Protein AF-A0A7R9DSL9-F1 (afdb_monomer_lite)

Structure (mmCIF, N/CA/C/O backbone):
data_AF-A0A7R9DSL9-F1
#
_entry.id   AF-A0A7R9DSL9-F1
#
loop_
_atom_site.group_PDB
_atom_site.id
_atom_site.type_symbol
_atom_site.label_atom_id
_atom_site.label_alt_id
_atom_site.label_comp_id
_atom_site.label_asym_id
_atom_site.label_entity_id
_atom_site.label_seq_id
_atom_site.pdbx_PDB_ins_code
_atom_site.Cartn_x
_atom_site.Cartn_y
_atom_site.Cartn_z
_atom_site.occupancy
_atom_site.B_iso_or_equiv
_atom_site.auth_seq_id
_atom_site.auth_comp_id
_atom_site.auth_asym_id
_atom_site.auth_atom_id
_atom_site.pdbx_PDB_model_num
ATOM 1 N N . MET A 1 1 ? -21.968 2.763 6.576 1.00 64.38 1 MET A N 1
ATOM 2 C CA . MET A 1 1 ? -20.651 2.334 6.050 1.00 64.38 1 MET A CA 1
ATOM 3 C C . MET A 1 1 ? -20.757 0.993 5.358 1.00 64.38 1 MET A C 1
ATOM 5 O O . MET A 1 1 ? -20.216 0.887 4.277 1.00 64.38 1 MET A O 1
ATOM 9 N N . GLU A 1 2 ? -21.428 -0.000 5.940 1.00 70.06 2 GLU A N 1
ATOM 10 C CA . GLU A 1 2 ? -21.507 -1.335 5.337 1.00 70.06 2 GLU A CA 1
ATOM 11 C C . GLU A 1 2 ? -22.191 -1.349 3.960 1.00 70.06 2 GLU A C 1
ATOM 13 O O . GLU A 1 2 ? -21.595 -1.851 3.019 1.00 70.06 2 GLU A O 1
ATOM 18 N N . GLU A 1 3 ? -23.349 -0.700 3.804 1.00 75.19 3 GLU A N 1
ATOM 19 C CA . GLU A 1 3 ? -24.028 -0.567 2.498 1.00 75.19 3 GLU A CA 1
ATOM 20 C C . GLU A 1 3 ? -23.167 0.185 1.471 1.00 75.19 3 GLU A C 1
ATOM 22 O O . GLU A 1 3 ? -22.880 -0.338 0.402 1.00 75.19 3 GLU A O 1
ATOM 27 N N . MET A 1 4 ? -22.648 1.359 1.850 1.00 77.94 4 MET A N 1
ATOM 28 C CA . MET A 1 4 ? -21.754 2.165 1.006 1.00 77.94 4 MET A CA 1
ATOM 29 C C . MET A 1 4 ? -20.492 1.397 0.577 1.00 77.94 4 MET A C 1
ATOM 31 O O . MET A 1 4 ? -20.039 1.525 -0.552 1.00 77.94 4 MET A O 1
ATOM 35 N N . TYR A 1 5 ? -19.905 0.608 1.481 1.00 80.31 5 TYR A N 1
ATOM 36 C CA . TYR A 1 5 ? -18.713 -0.182 1.190 1.00 80.31 5 TYR A CA 1
ATOM 37 C C . TYR A 1 5 ? -19.029 -1.332 0.231 1.00 80.31 5 TYR A C 1
ATOM 39 O O . TYR A 1 5 ? -18.239 -1.592 -0.666 1.00 80.31 5 TYR A O 1
ATOM 47 N N . ASN A 1 6 ? -20.171 -2.001 0.401 1.00 77.56 6 ASN A N 1
ATOM 48 C CA . ASN A 1 6 ? -20.583 -3.085 -0.488 1.00 77.56 6 ASN A CA 1
ATOM 49 C C . ASN A 1 6 ? -20.871 -2.567 -1.906 1.00 77.56 6 ASN A C 1
ATOM 51 O O . ASN A 1 6 ? -20.451 -3.197 -2.866 1.00 77.56 6 ASN A O 1
ATOM 55 N N . GLU A 1 7 ? -21.506 -1.398 -2.041 1.00 76.62 7 GLU A N 1
ATOM 56 C CA . GLU A 1 7 ? -21.708 -0.758 -3.349 1.00 76.62 7 GLU A CA 1
ATOM 57 C C . GLU A 1 7 ? -20.383 -0.333 -4.002 1.00 76.62 7 GLU A C 1
ATOM 59 O O . GLU A 1 7 ? -20.226 -0.434 -5.215 1.00 76.62 7 GLU A O 1
ATOM 64 N N . LEU A 1 8 ? -19.409 0.139 -3.216 1.00 76.56 8 LEU A N 1
ATOM 65 C CA . LEU A 1 8 ? -18.116 0.590 -3.738 1.00 76.56 8 LEU A CA 1
ATOM 66 C C . LEU A 1 8 ? -17.146 -0.558 -4.033 1.00 76.56 8 LEU A C 1
ATOM 68 O O . LEU A 1 8 ? -16.383 -0.439 -4.983 1.00 76.56 8 LEU A O 1
ATOM 72 N N . GLY A 1 9 ? -17.151 -1.636 -3.244 1.00 70.69 9 GLY A N 1
ATOM 73 C CA . GLY A 1 9 ? -16.164 -2.722 -3.311 1.00 70.69 9 GLY A CA 1
ATOM 74 C C . GLY A 1 9 ? -16.080 -3.388 -4.684 1.00 70.69 9 GLY A C 1
ATOM 75 O O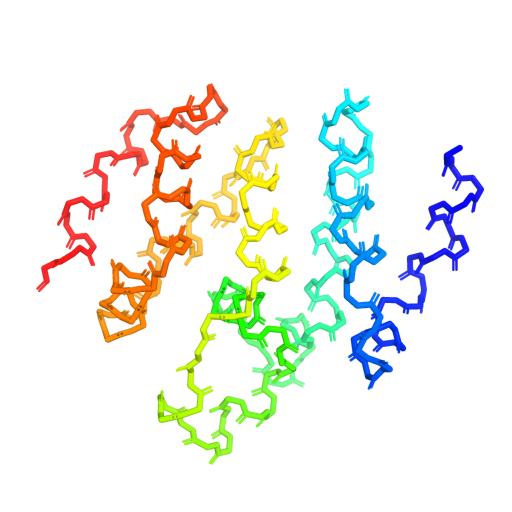 . GLY A 1 9 ? -14.985 -3.611 -5.187 1.00 70.69 9 GLY A O 1
ATOM 76 N N . GLU A 1 10 ? -17.227 -3.592 -5.335 1.00 77.00 10 GLU A N 1
ATOM 77 C CA . GLU A 1 10 ? -17.314 -4.154 -6.693 1.00 77.00 10 GLU A CA 1
ATOM 78 C C . GLU A 1 10 ? -16.830 -3.184 -7.788 1.00 77.00 10 GLU A C 1
ATOM 80 O O . GLU A 1 10 ? -16.645 -3.579 -8.933 1.00 77.00 10 GLU A O 1
ATOM 85 N N . ASN A 1 11 ? -16.610 -1.910 -7.449 1.00 88.06 11 ASN A N 1
ATOM 86 C CA . ASN A 1 11 ? -16.307 -0.837 -8.393 1.00 88.06 11 ASN A CA 1
ATOM 87 C C . ASN A 1 11 ? -14.884 -0.269 -8.240 1.00 88.06 11 ASN A C 1
ATOM 89 O O . ASN A 1 11 ? -14.582 0.757 -8.846 1.00 88.06 11 ASN A O 1
ATOM 93 N N . PHE A 1 12 ? -13.995 -0.892 -7.452 1.00 92.12 12 PHE A N 1
ATOM 94 C CA . PHE A 1 12 ? -12.625 -0.381 -7.250 1.00 92.12 12 PHE A CA 1
ATOM 95 C C . PHE A 1 12 ? -11.849 -0.269 -8.566 1.00 92.12 12 PHE A C 1
ATOM 97 O O . PHE A 1 12 ? -11.206 0.750 -8.803 1.00 92.12 12 PHE A O 1
ATOM 104 N N . GLU A 1 13 ? -11.974 -1.259 -9.447 1.00 91.00 13 GLU A N 1
ATOM 105 C CA . GLU A 1 13 ? -11.349 -1.252 -10.775 1.00 91.00 13 GLU A CA 1
ATOM 106 C C . GLU A 1 13 ? -11.854 -0.077 -11.628 1.00 91.00 13 GLU A C 1
ATOM 108 O O . GLU A 1 13 ? -11.064 0.675 -12.194 1.00 91.00 13 GLU A O 1
ATOM 113 N N . ILE A 1 14 ? -13.167 0.181 -11.621 1.00 90.69 14 ILE A N 1
ATOM 114 C CA . ILE A 1 14 ? -13.768 1.329 -12.319 1.00 90.69 14 ILE A CA 1
ATOM 115 C C . ILE A 1 14 ? -13.267 2.655 -11.729 1.00 90.69 14 ILE A C 1
ATOM 117 O O . ILE A 1 14 ? -13.031 3.612 -12.466 1.00 90.69 14 ILE A O 1
ATOM 121 N N . LEU A 1 15 ? -13.097 2.742 -10.407 1.00 91.12 15 LEU A N 1
ATOM 122 C CA . LEU A 1 15 ? -12.561 3.939 -9.755 1.00 91.12 15 LEU A CA 1
ATOM 123 C C . LEU A 1 15 ? -11.099 4.194 -10.141 1.00 91.12 15 LEU A C 1
ATOM 125 O O . LEU A 1 15 ? -10.730 5.355 -10.337 1.00 91.12 15 LEU A O 1
ATOM 129 N N . LEU A 1 16 ? -10.291 3.140 -10.284 1.00 91.06 16 LEU A N 1
ATOM 130 C CA . LEU A 1 16 ? -8.915 3.231 -10.779 1.00 91.06 16 LEU A CA 1
ATOM 131 C C . LEU A 1 16 ? -8.882 3.668 -12.251 1.00 91.06 16 LEU A C 1
ATOM 133 O O . LEU A 1 16 ? -8.200 4.645 -12.567 1.00 91.06 16 LEU A O 1
ATOM 137 N N . ASP A 1 17 ? -9.677 3.032 -13.121 1.00 89.19 17 ASP A N 1
ATOM 138 C CA . ASP A 1 17 ? -9.786 3.364 -14.553 1.00 89.19 17 ASP A CA 1
ATOM 139 C C . ASP A 1 17 ? -10.223 4.821 -14.775 1.00 89.19 17 ASP A C 1
ATOM 141 O O . ASP A 1 17 ? -9.665 5.549 -15.597 1.00 89.19 17 ASP A O 1
ATOM 145 N N . LYS A 1 18 ? -11.190 5.301 -13.984 1.00 89.75 18 LYS A N 1
ATOM 146 C CA . LYS A 1 18 ? -11.680 6.687 -14.056 1.00 89.75 18 LYS A CA 1
ATOM 147 C C . LYS A 1 18 ? -10.808 7.696 -13.310 1.00 89.75 18 LYS A C 1
ATOM 149 O O . LYS A 1 18 ? -11.168 8.871 -13.278 1.00 89.75 18 LYS A O 1
ATOM 154 N N . ARG A 1 19 ? -9.683 7.277 -12.715 1.00 87.19 19 ARG A N 1
ATOM 155 C CA . ARG A 1 19 ? -8.799 8.126 -11.891 1.00 87.19 19 ARG A CA 1
ATOM 156 C C . ARG A 1 19 ? -9.542 8.842 -10.755 1.00 87.19 19 ARG A C 1
ATOM 158 O O . ARG A 1 19 ? -9.197 9.948 -10.349 1.00 87.19 19 ARG A O 1
ATOM 165 N N . HIS A 1 20 ? -10.568 8.198 -10.204 1.00 91.81 20 HIS A N 1
ATOM 166 C CA . HIS A 1 20 ? -11.307 8.659 -9.026 1.00 91.81 20 HIS A CA 1
ATOM 167 C C . HIS A 1 20 ? -10.688 8.094 -7.733 1.00 91.81 20 HIS A C 1
ATOM 169 O O . HIS A 1 20 ? -11.381 7.645 -6.818 1.00 91.81 20 HIS A O 1
ATOM 175 N N . THR A 1 21 ? -9.360 8.118 -7.657 1.00 93.38 21 THR A N 1
ATOM 176 C CA . THR A 1 21 ? -8.531 7.465 -6.631 1.00 93.38 21 THR A CA 1
ATOM 177 C C . THR A 1 21 ? -8.678 8.086 -5.246 1.00 93.38 21 THR A C 1
ATOM 179 O O . THR A 1 21 ? -8.599 7.384 -4.238 1.00 93.38 21 THR A O 1
ATOM 182 N N . SER A 1 22 ? -9.035 9.369 -5.174 1.00 94.50 22 SER A N 1
ATOM 183 C CA . SER A 1 22 ? -9.320 10.045 -3.905 1.00 94.50 22 SER A CA 1
ATOM 184 C C . SER A 1 22 ? -10.464 9.385 -3.124 1.00 94.50 22 SER A C 1
ATOM 186 O O . SER A 1 22 ? -10.458 9.403 -1.893 1.00 94.50 22 SER A O 1
ATOM 188 N N . ILE A 1 23 ? -11.428 8.741 -3.793 1.00 94.12 23 ILE A N 1
ATOM 189 C CA . ILE A 1 23 ? -12.494 7.980 -3.119 1.00 94.12 23 ILE A CA 1
ATOM 190 C C . ILE A 1 23 ? -11.894 6.784 -2.368 1.00 94.12 23 ILE A C 1
ATOM 192 O O . ILE A 1 23 ? -12.259 6.535 -1.217 1.00 94.12 23 ILE A O 1
ATOM 196 N N . LEU A 1 24 ? -10.931 6.091 -2.982 1.00 95.69 24 LEU A N 1
ATOM 197 C CA . LEU A 1 24 ? -10.225 4.958 -2.380 1.00 95.69 24 LEU A CA 1
ATOM 198 C C . LEU A 1 24 ? -9.379 5.402 -1.180 1.00 95.69 24 LEU A C 1
ATOM 200 O O . LEU A 1 24 ? -9.368 4.712 -0.162 1.00 95.69 24 LEU A O 1
ATOM 204 N N . VAL A 1 25 ? -8.761 6.587 -1.245 1.00 97.38 25 VAL A N 1
ATOM 205 C CA . VAL A 1 25 ? -8.052 7.204 -0.108 1.00 97.38 25 VAL A CA 1
ATOM 206 C C . VAL A 1 25 ? -8.983 7.401 1.089 1.00 97.38 25 VAL A C 1
ATOM 208 O O . VAL A 1 25 ? -8.700 6.911 2.185 1.00 97.38 25 VAL A O 1
ATOM 211 N N . HIS A 1 26 ? -10.117 8.082 0.890 1.00 96.19 26 HIS A N 1
ATOM 212 C CA . HIS A 1 26 ? -11.075 8.339 1.970 1.00 96.19 26 HIS A CA 1
ATOM 213 C C . HIS A 1 26 ? -11.678 7.038 2.512 1.00 96.19 26 HIS A C 1
ATOM 215 O O . HIS A 1 26 ? -11.963 6.930 3.707 1.00 96.19 26 HIS A O 1
ATOM 221 N N . LEU A 1 27 ? -11.856 6.030 1.654 1.00 95.31 27 LEU A N 1
ATOM 222 C CA . LEU A 1 27 ? -12.345 4.721 2.063 1.00 95.31 27 LEU A CA 1
ATOM 223 C C . LEU A 1 27 ? -11.310 3.963 2.906 1.00 95.31 27 LEU A C 1
ATOM 225 O O . LEU A 1 27 ? -11.677 3.426 3.953 1.00 95.31 27 LEU A O 1
ATOM 229 N N . ALA A 1 28 ? -10.031 3.974 2.515 1.00 96.88 28 ALA A N 1
ATOM 230 C CA . ALA A 1 28 ? -8.928 3.410 3.296 1.00 96.88 28 ALA A CA 1
ATOM 231 C C . ALA A 1 28 ? -8.827 4.077 4.675 1.00 96.88 28 ALA A C 1
ATOM 233 O O . ALA A 1 28 ? -8.745 3.396 5.701 1.00 96.88 28 ALA A O 1
ATOM 234 N N . GLU A 1 29 ? -8.907 5.409 4.714 1.00 97.12 29 GLU A N 1
ATOM 235 C CA . GLU A 1 29 ? -8.905 6.190 5.952 1.00 97.12 29 GLU A CA 1
ATOM 236 C C . GLU A 1 29 ? -10.097 5.823 6.848 1.00 97.12 29 GLU A C 1
ATOM 238 O O . GLU A 1 29 ? -9.951 5.610 8.054 1.00 97.12 29 GLU A O 1
ATOM 243 N N . ALA A 1 30 ? -11.289 5.681 6.268 1.00 95.69 30 ALA A N 1
ATOM 244 C CA . ALA A 1 30 ? -12.483 5.306 7.010 1.00 95.69 30 ALA A CA 1
ATOM 245 C C . ALA A 1 30 ? -12.398 3.865 7.560 1.00 95.69 30 ALA A C 1
ATOM 247 O O . ALA A 1 30 ? -12.753 3.638 8.722 1.00 95.69 30 ALA A O 1
ATOM 248 N N . CYS A 1 31 ? -11.860 2.918 6.779 1.00 95.50 31 CYS A N 1
ATOM 249 C CA . CYS A 1 31 ? -11.566 1.547 7.219 1.00 95.50 31 CYS A CA 1
ATOM 250 C C . CYS A 1 31 ? -10.529 1.527 8.353 1.00 95.50 31 CYS A C 1
ATOM 252 O O . CYS A 1 31 ? -10.664 0.770 9.319 1.00 95.50 31 CYS A O 1
ATOM 254 N N . CYS A 1 32 ? -9.511 2.388 8.279 1.00 96.12 32 CYS A N 1
ATOM 255 C CA . CYS A 1 32 ? -8.517 2.568 9.333 1.00 96.12 32 CYS A CA 1
ATOM 256 C C . CYS A 1 32 ? -9.162 3.092 10.626 1.00 96.12 32 CYS A C 1
ATOM 258 O O . CYS A 1 32 ? -9.101 2.437 11.671 1.00 96.12 32 CYS A O 1
ATOM 260 N N . ARG A 1 33 ? -9.856 4.233 10.541 1.00 96.69 33 ARG A N 1
ATOM 261 C CA . ARG A 1 33 ? -10.464 4.942 11.675 1.00 96.69 33 ARG A CA 1
ATOM 262 C C . ARG A 1 33 ? -11.518 4.106 12.397 1.00 96.69 33 ARG A C 1
ATOM 264 O O . ARG A 1 33 ? -11.535 4.083 13.627 1.00 96.69 33 ARG A O 1
ATOM 271 N N . LEU A 1 34 ? -12.390 3.422 11.652 1.00 95.31 34 LEU A N 1
ATOM 272 C CA . LEU A 1 34 ? -13.473 2.614 12.226 1.00 95.31 34 LEU A CA 1
ATOM 273 C C . LEU A 1 34 ? -13.074 1.161 12.510 1.00 95.31 34 LEU A C 1
ATOM 275 O O . LEU A 1 34 ? -13.815 0.462 13.196 1.00 95.31 34 LEU A O 1
ATOM 279 N N . LYS A 1 35 ? -11.907 0.714 12.031 1.00 94.94 35 LYS A N 1
ATOM 280 C CA . LYS A 1 35 ? -11.403 -0.661 12.185 1.00 94.94 35 LYS A CA 1
ATOM 281 C C . LYS A 1 35 ? -12.347 -1.730 11.631 1.00 94.94 35 LYS A C 1
ATOM 283 O O . LYS A 1 35 ? -12.506 -2.797 12.219 1.00 94.94 35 LYS A O 1
ATOM 288 N N . VAL A 1 36 ? -12.962 -1.448 10.488 1.00 94.06 36 VAL A N 1
ATOM 289 C CA . VAL A 1 36 ? -13.877 -2.364 9.790 1.00 94.06 36 VAL A CA 1
ATOM 290 C C . VAL A 1 36 ? -13.454 -2.517 8.336 1.00 94.06 36 VAL A C 1
ATOM 292 O O . VAL A 1 36 ? -12.825 -1.618 7.788 1.00 94.06 36 VAL A O 1
ATOM 295 N N . LYS A 1 37 ? -13.781 -3.668 7.729 1.00 93.62 37 LYS A N 1
ATOM 296 C CA . LYS A 1 37 ? -13.547 -3.985 6.303 1.00 93.62 37 LYS A CA 1
ATOM 297 C C . LYS A 1 37 ? -12.098 -3.775 5.815 1.00 93.62 37 LYS A C 1
ATOM 299 O O . LYS A 1 37 ? -11.866 -3.713 4.620 1.00 93.62 37 LYS A O 1
ATOM 304 N N . GLN A 1 38 ? -11.117 -3.723 6.719 1.00 95.12 38 GLN A N 1
ATOM 305 C CA . GLN A 1 38 ? -9.696 -3.524 6.393 1.00 95.12 38 GLN A CA 1
ATOM 306 C C . GLN A 1 38 ? -9.146 -4.634 5.488 1.00 95.12 38 GLN A C 1
ATOM 308 O O . GLN A 1 38 ? -8.520 -4.340 4.476 1.00 95.12 38 GLN A O 1
ATOM 313 N N . GLY A 1 39 ? -9.435 -5.897 5.828 1.00 94.06 39 GLY A N 1
ATOM 314 C CA . GLY A 1 39 ? -9.071 -7.050 4.996 1.00 94.06 39 GLY A CA 1
ATOM 315 C C . GLY A 1 39 ? -9.775 -7.016 3.642 1.00 94.06 39 GLY A C 1
ATOM 316 O O . GLY A 1 39 ? -9.110 -7.068 2.620 1.00 94.06 39 GLY A O 1
ATOM 317 N N . CYS A 1 40 ? -11.094 -6.784 3.633 1.00 93.69 40 CYS A N 1
ATOM 318 C CA . CYS A 1 40 ? -11.852 -6.624 2.390 1.00 93.69 40 CYS A CA 1
ATOM 319 C C . CYS A 1 40 ? -11.290 -5.492 1.515 1.00 93.69 40 CYS A C 1
ATOM 321 O O . CYS A 1 40 ? -11.271 -5.611 0.302 1.00 93.69 40 CYS A O 1
ATOM 323 N N . PHE A 1 41 ? -10.822 -4.389 2.112 1.00 95.44 41 PHE A N 1
ATOM 324 C CA . PHE A 1 41 ? -10.260 -3.261 1.365 1.00 95.44 41 PHE A CA 1
ATOM 325 C C . PHE A 1 41 ? -8.965 -3.660 0.679 1.00 95.44 41 PHE A C 1
ATOM 327 O O . PHE A 1 41 ? -8.797 -3.375 -0.501 1.00 95.44 41 PHE A O 1
ATOM 334 N N . GLN A 1 42 ? -8.084 -4.348 1.402 1.00 95.00 42 GLN A N 1
ATOM 335 C CA . GLN A 1 42 ? -6.873 -4.899 0.816 1.00 95.00 42 GLN A CA 1
ATOM 336 C C . GLN A 1 42 ? -7.209 -5.885 -0.312 1.00 95.00 42 GLN A C 1
ATOM 338 O O . GLN A 1 42 ? -6.673 -5.739 -1.402 1.00 95.00 42 GLN A O 1
ATOM 343 N N . GLU A 1 43 ? -8.126 -6.828 -0.083 1.00 92.94 43 GLU A N 1
ATOM 344 C CA . GLU A 1 43 ? -8.543 -7.816 -1.086 1.00 92.94 43 GLU A CA 1
ATO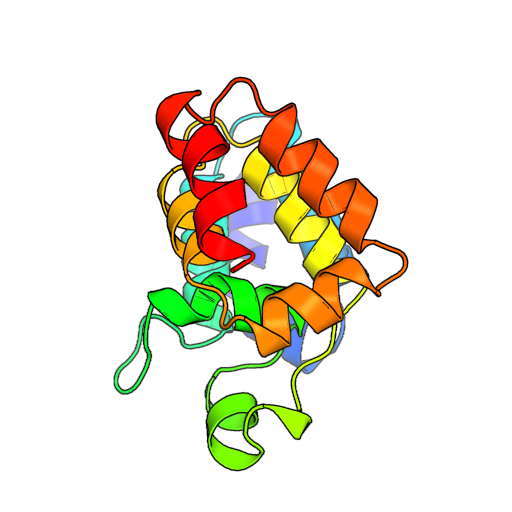M 345 C C . GLU A 1 43 ? -9.113 -7.149 -2.345 1.00 92.94 43 GLU A C 1
ATOM 347 O O . GLU A 1 43 ? -8.655 -7.449 -3.443 1.00 92.94 43 GLU A O 1
ATOM 352 N N . HIS A 1 44 ? -10.037 -6.193 -2.209 1.00 94.12 44 HIS A N 1
ATOM 353 C CA . HIS A 1 44 ? -10.601 -5.470 -3.353 1.00 94.12 44 HIS A CA 1
ATOM 354 C C . HIS A 1 44 ? -9.548 -4.635 -4.095 1.00 94.12 44 HIS A C 1
ATOM 356 O O . HIS A 1 44 ? -9.582 -4.579 -5.320 1.00 94.12 44 HIS A O 1
ATOM 362 N N . MET A 1 45 ? -8.586 -4.017 -3.394 1.00 94.88 45 MET A N 1
ATOM 363 C CA . MET A 1 45 ? -7.471 -3.320 -4.051 1.00 94.88 45 MET A CA 1
ATOM 364 C C . MET A 1 45 ? -6.572 -4.293 -4.817 1.00 94.88 45 MET A C 1
ATOM 366 O O . MET A 1 45 ? -6.208 -4.015 -5.952 1.00 94.88 45 MET A O 1
ATOM 370 N N . MET A 1 46 ? -6.233 -5.440 -4.223 1.00 93.06 46 MET A N 1
ATOM 371 C CA . MET A 1 46 ? -5.432 -6.472 -4.885 1.00 93.06 46 MET A CA 1
ATOM 372 C C . MET A 1 46 ? -6.152 -7.054 -6.108 1.00 93.06 46 MET A C 1
ATOM 374 O O . MET A 1 46 ? -5.511 -7.329 -7.116 1.00 93.06 46 MET A O 1
ATOM 378 N N . GLN A 1 47 ? -7.476 -7.221 -6.044 1.00 91.75 47 GLN A N 1
ATOM 379 C CA . GLN A 1 47 ? -8.290 -7.623 -7.194 1.00 91.75 47 GLN A CA 1
ATOM 380 C C . GLN A 1 47 ? -8.281 -6.551 -8.285 1.00 91.75 47 GLN A C 1
ATOM 382 O O . GLN A 1 47 ? -7.998 -6.874 -9.430 1.00 91.75 47 GLN A O 1
ATOM 387 N N . ALA A 1 48 ? -8.533 -5.290 -7.929 1.00 92.12 48 ALA A N 1
ATOM 388 C CA . ALA A 1 48 ? -8.610 -4.175 -8.874 1.00 92.12 48 ALA A CA 1
ATOM 389 C C . ALA A 1 48 ? -7.261 -3.811 -9.523 1.00 92.12 48 ALA A C 1
ATOM 391 O O . ALA A 1 48 ? -7.236 -3.211 -10.591 1.00 92.12 48 ALA A O 1
ATOM 392 N N . LEU A 1 49 ? -6.144 -4.166 -8.882 1.00 91.81 49 LEU A N 1
ATOM 393 C CA . LEU A 1 49 ? -4.785 -4.041 -9.427 1.00 91.81 49 LEU A CA 1
ATOM 394 C C . LEU A 1 49 ? -4.300 -5.330 -10.116 1.00 91.81 49 LEU A C 1
ATOM 396 O O . LEU A 1 49 ? -3.139 -5.418 -10.504 1.00 91.81 49 LEU A O 1
ATOM 400 N N . HIS A 1 50 ? -5.182 -6.325 -10.250 1.00 90.06 50 HIS A N 1
ATOM 401 C CA . HIS A 1 50 ? -4.943 -7.623 -10.886 1.00 90.06 50 HIS A CA 1
ATOM 402 C C . HIS A 1 50 ? -3.888 -8.527 -10.215 1.00 90.06 50 HIS A C 1
ATOM 404 O O . HIS A 1 50 ? -3.523 -9.556 -10.776 1.00 90.06 50 HIS A O 1
ATOM 410 N N . CYS A 1 51 ? -3.510 -8.265 -8.959 1.00 85.31 51 CYS A N 1
ATOM 411 C CA . CYS A 1 51 ? -2.483 -9.031 -8.234 1.00 85.31 51 CYS A CA 1
ATOM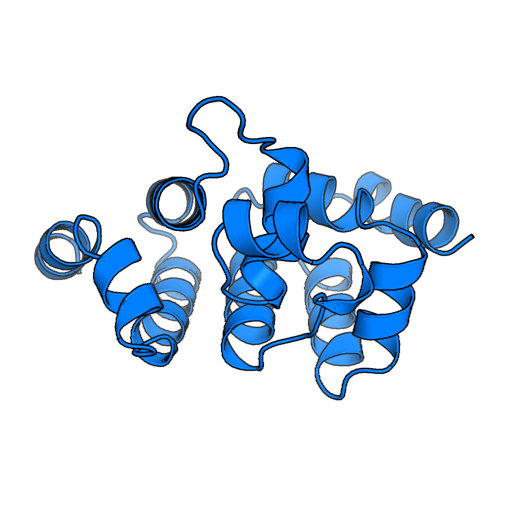 412 C C . CYS A 1 51 ? -2.885 -10.479 -7.886 1.00 85.31 51 CYS A C 1
ATOM 414 O O . CYS A 1 51 ? -2.048 -11.266 -7.449 1.00 85.31 51 CYS A O 1
ATOM 416 N N . LEU A 1 52 ? -4.179 -10.817 -7.946 1.00 81.75 52 LEU A N 1
ATOM 417 C CA . LEU A 1 52 ? -4.720 -12.110 -7.485 1.00 81.75 52 LEU A CA 1
ATOM 418 C C . LEU A 1 52 ? -5.109 -13.066 -8.621 1.00 81.75 52 LEU A C 1
ATOM 420 O O . LEU A 1 52 ? -5.399 -14.236 -8.362 1.00 81.75 52 LEU A O 1
ATOM 424 N N . SER A 1 53 ? -5.130 -12.588 -9.864 1.00 72.88 53 SER A N 1
ATOM 425 C CA . SER A 1 53 ? -5.541 -13.365 -11.034 1.00 72.88 53 SER A CA 1
ATOM 426 C C . SER A 1 53 ? -4.306 -13.749 -11.841 1.00 72.88 53 SER A C 1
ATOM 428 O O . SER A 1 53 ? -3.548 -12.849 -12.178 1.00 72.88 53 SER A O 1
ATOM 430 N N . PRO A 1 54 ? -4.086 -15.027 -12.210 1.00 64.19 54 PRO A N 1
ATOM 431 C 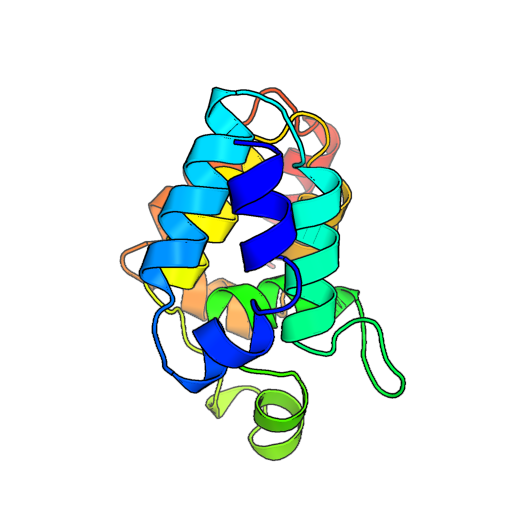CA . PRO A 1 54 ? -2.951 -15.405 -13.054 1.00 64.19 54 PRO A CA 1
ATOM 432 C C . PRO A 1 54 ? -2.896 -14.545 -14.333 1.00 64.19 54 PRO A C 1
ATOM 434 O O . PRO A 1 54 ? -3.923 -14.448 -15.011 1.00 64.19 54 PRO A O 1
ATOM 437 N N . PRO A 1 55 ? -1.741 -13.946 -14.687 1.00 66.06 55 PRO A N 1
ATOM 438 C CA . PRO A 1 55 ? -0.379 -14.245 -14.217 1.00 66.06 55 PRO A CA 1
ATOM 439 C C . PRO A 1 55 ? 0.080 -13.525 -12.934 1.00 66.06 55 PRO A C 1
ATOM 441 O O . PRO A 1 55 ? 1.260 -13.620 -12.609 1.00 66.06 55 PRO A O 1
ATOM 444 N N . GLY A 1 56 ? -0.814 -12.836 -12.230 1.00 73.62 56 GLY A N 1
ATOM 445 C CA . GLY A 1 56 ? -0.446 -11.842 -11.236 1.00 73.62 56 GLY A CA 1
ATOM 446 C C . GLY A 1 56 ? 0.354 -12.330 -10.031 1.00 73.62 56 GLY A C 1
ATOM 447 O O . GLY A 1 56 ? 0.160 -13.452 -9.545 1.00 73.62 56 GLY A O 1
ATOM 448 N N . ASP A 1 57 ? 1.255 -11.472 -9.547 1.00 83.00 57 ASP A N 1
ATOM 449 C CA . ASP A 1 57 ? 2.085 -11.716 -8.363 1.00 83.00 57 ASP A CA 1
ATOM 450 C C . ASP A 1 57 ? 1.642 -10.839 -7.173 1.00 83.00 57 ASP A C 1
ATOM 452 O O . ASP A 1 57 ? 1.907 -9.631 -7.147 1.00 83.00 57 ASP A O 1
ATOM 456 N N . PRO A 1 58 ? 1.053 -11.430 -6.112 1.00 84.88 58 PRO A N 1
ATOM 457 C CA . PRO A 1 58 ? 0.681 -10.712 -4.893 1.00 84.88 58 PRO A CA 1
ATOM 458 C C . PRO A 1 58 ? 1.819 -9.904 -4.258 1.00 84.88 58 PRO A C 1
ATOM 460 O O . PRO A 1 58 ? 1.549 -8.953 -3.524 1.00 84.88 58 PRO A O 1
ATOM 463 N N . LYS A 1 59 ? 3.085 -10.253 -4.517 1.00 86.69 59 LYS A N 1
ATOM 464 C CA . LYS A 1 59 ? 4.251 -9.517 -4.008 1.00 86.69 59 LYS A CA 1
ATOM 465 C C . LYS A 1 59 ? 4.382 -8.125 -4.619 1.00 86.69 59 LYS A C 1
ATOM 467 O O . LYS A 1 59 ? 4.842 -7.219 -3.930 1.00 86.69 59 LYS A O 1
ATOM 472 N N . LEU A 1 60 ? 3.919 -7.941 -5.857 1.00 89.06 60 LEU A N 1
ATOM 473 C CA . LEU A 1 60 ? 3.926 -6.654 -6.559 1.00 89.06 60 LEU A CA 1
ATOM 474 C C . LEU A 1 60 ? 2.845 -5.697 -6.052 1.00 89.06 60 LEU A C 1
ATOM 476 O O . LEU A 1 60 ? 2.820 -4.535 -6.451 1.00 89.06 60 LEU A O 1
ATOM 480 N N . PHE A 1 61 ? 1.970 -6.145 -5.145 1.00 93.75 61 PHE A N 1
ATOM 481 C CA . PHE A 1 61 ? 0.847 -5.347 -4.662 1.00 93.75 61 PHE A CA 1
ATOM 482 C C . PHE A 1 61 ? 1.254 -3.944 -4.202 1.00 93.75 61 PHE A C 1
ATOM 484 O O . PHE A 1 61 ? 0.562 -2.983 -4.516 1.00 93.75 61 PHE A O 1
ATOM 491 N N . VAL A 1 62 ? 2.364 -3.800 -3.470 1.00 95.25 62 VAL A N 1
ATOM 492 C CA . VAL A 1 62 ? 2.779 -2.474 -2.988 1.00 95.25 62 VAL A CA 1
ATOM 493 C C . VAL A 1 62 ? 3.311 -1.600 -4.122 1.00 95.25 62 VAL A C 1
ATOM 495 O O . VAL A 1 62 ? 2.989 -0.414 -4.133 1.00 95.25 62 VAL A O 1
ATOM 498 N N . SER A 1 63 ? 4.038 -2.157 -5.094 1.00 93.56 63 SER A N 1
ATOM 499 C CA . SER A 1 63 ? 4.464 -1.418 -6.290 1.00 93.56 63 SER A CA 1
ATOM 500 C C . SER A 1 63 ? 3.257 -0.896 -7.073 1.00 93.56 63 SER A C 1
ATOM 502 O O . SER A 1 63 ? 3.162 0.296 -7.358 1.00 93.56 63 SER A O 1
ATOM 504 N N . LEU A 1 64 ? 2.283 -1.774 -7.325 1.00 93.06 64 LEU A N 1
ATOM 505 C CA . LEU A 1 64 ? 1.053 -1.467 -8.060 1.00 93.06 64 LEU A CA 1
ATOM 506 C C . LEU A 1 64 ? 0.154 -0.483 -7.312 1.00 93.06 64 LEU A C 1
ATOM 508 O O . LEU A 1 64 ? -0.471 0.392 -7.907 1.00 93.06 64 LEU A O 1
ATOM 512 N N . LEU A 1 65 ? 0.103 -0.591 -5.984 1.00 96.06 65 LEU A N 1
ATOM 513 C CA . LEU A 1 65 ? -0.628 0.342 -5.139 1.00 96.06 65 LEU A CA 1
ATOM 514 C C . LEU A 1 65 ? 0.007 1.734 -5.162 1.00 96.06 65 LEU A C 1
ATOM 516 O O . LEU A 1 65 ? -0.717 2.726 -5.171 1.00 96.06 65 LEU A O 1
ATOM 520 N N . LEU A 1 66 ? 1.340 1.811 -5.146 1.00 95.62 66 LEU A N 1
ATOM 521 C CA . LEU A 1 66 ? 2.062 3.079 -5.184 1.00 95.62 66 LEU A CA 1
ATOM 522 C C . LEU A 1 66 ? 1.890 3.791 -6.525 1.00 95.62 66 LEU A C 1
ATOM 524 O O . LEU A 1 66 ? 1.749 5.006 -6.505 1.00 95.62 66 LEU A O 1
ATOM 528 N N . SER A 1 67 ? 1.839 3.072 -7.649 1.00 93.38 67 SER A N 1
ATOM 529 C CA . SER A 1 67 ? 1.605 3.664 -8.976 1.00 93.38 67 SER A CA 1
ATOM 530 C C . SER A 1 67 ? 0.124 3.795 -9.352 1.00 93.38 67 SER A C 1
ATOM 532 O O . SER A 1 67 ? -0.211 4.497 -10.304 1.00 93.38 67 SER A O 1
ATOM 534 N N . LEU A 1 68 ? -0.781 3.122 -8.626 1.00 93.19 68 LEU A N 1
ATOM 535 C CA . LEU A 1 68 ? -2.205 2.978 -8.971 1.00 93.19 68 LEU A CA 1
ATOM 536 C C . LEU A 1 68 ? -2.409 2.528 -10.426 1.00 93.19 68 LEU A C 1
ATOM 538 O O . LEU A 1 68 ? -3.294 3.021 -11.140 1.00 93.19 68 LEU A O 1
ATOM 542 N N . GLN A 1 69 ? -1.562 1.602 -10.871 1.00 86.62 69 GLN A N 1
ATOM 543 C CA . GLN A 1 69 ? -1.649 0.968 -12.178 1.00 86.62 69 GLN A CA 1
ATOM 544 C C . GLN A 1 69 ? -1.855 -0.542 -12.018 1.00 86.62 69 GLN A C 1
ATOM 546 O O . GLN A 1 69 ? -1.216 -1.146 -11.156 1.00 86.62 69 GLN A O 1
ATOM 551 N N . PRO A 1 70 ? -2.722 -1.156 -12.843 1.00 82.25 70 PRO A N 1
ATOM 552 C CA . PRO A 1 70 ? -2.816 -2.608 -12.942 1.00 82.25 70 PRO A CA 1
ATOM 553 C C . PRO A 1 70 ? -1.491 -3.246 -13.369 1.00 82.25 70 PRO A C 1
ATOM 555 O O . PRO A 1 70 ? -0.659 -2.605 -14.018 1.00 82.25 70 PRO A O 1
ATOM 558 N N . GLU A 1 71 ? -1.316 -4.519 -13.020 1.00 78.81 71 GLU A N 1
ATOM 559 C CA . GLU A 1 71 ? -0.072 -5.268 -13.221 1.00 78.81 71 GLU A CA 1
ATOM 560 C C . GLU A 1 71 ? 0.410 -5.315 -14.670 1.00 78.81 71 GLU A C 1
ATOM 562 O O . GLU A 1 71 ? 1.608 -5.161 -14.916 1.00 78.81 71 GLU A O 1
ATOM 567 N N . GLU A 1 72 ? -0.504 -5.442 -15.633 1.00 78.19 72 GLU A N 1
ATOM 568 C CA . GLU A 1 72 ? -0.171 -5.439 -17.059 1.00 78.19 72 GLU A CA 1
ATOM 569 C C . GLU A 1 72 ? 0.656 -4.216 -17.487 1.00 78.19 72 GLU A C 1
ATOM 571 O O . GLU A 1 72 ? 1.600 -4.361 -18.260 1.00 78.19 72 GLU A O 1
ATOM 576 N N . ASN A 1 73 ? 0.393 -3.037 -16.917 1.00 73.69 73 ASN A N 1
ATOM 577 C CA . ASN A 1 73 ? 1.093 -1.806 -17.290 1.00 73.69 73 ASN A CA 1
ATOM 578 C C . ASN A 1 73 ? 2.541 -1.786 -16.775 1.00 73.69 73 ASN A C 1
ATOM 580 O O . ASN A 1 73 ? 3.430 -1.255 -17.435 1.00 73.69 73 ASN A O 1
ATOM 584 N N . ILE A 1 74 ? 2.804 -2.374 -15.602 1.00 69.44 74 ILE A N 1
ATOM 585 C CA . ILE A 1 74 ? 4.173 -2.472 -15.071 1.00 69.44 74 ILE A CA 1
ATOM 586 C C . ILE A 1 74 ? 4.956 -3.566 -15.807 1.00 69.44 74 ILE A C 1
ATOM 588 O O . ILE A 1 74 ? 6.143 -3.398 -16.082 1.00 69.44 74 ILE A O 1
ATOM 592 N N . LEU A 1 75 ? 4.308 -4.680 -16.158 1.00 72.50 75 LEU A N 1
ATOM 593 C CA . LEU A 1 75 ? 4.960 -5.776 -16.879 1.00 72.50 75 LEU A CA 1
ATOM 594 C C . LEU A 1 75 ? 5.333 -5.407 -18.323 1.00 72.50 75 LEU A C 1
ATOM 596 O O . LEU A 1 75 ? 6.351 -5.891 -18.819 1.00 72.50 75 LEU A O 1
ATOM 600 N N . GLU A 1 76 ? 4.532 -4.574 -18.992 1.00 70.69 76 GLU A N 1
ATOM 601 C CA . GLU A 1 76 ? 4.806 -4.114 -20.359 1.00 70.69 76 GLU A CA 1
ATOM 602 C C . GLU A 1 76 ? 5.912 -3.049 -20.417 1.00 70.69 76 GLU A C 1
ATOM 604 O O . GLU A 1 76 ? 6.794 -3.137 -21.275 1.00 70.69 76 GLU A O 1
ATOM 609 N N . ASP A 1 77 ? 5.909 -2.094 -19.483 1.00 66.44 77 ASP A N 1
ATOM 610 C CA . ASP A 1 77 ? 6.809 -0.932 -19.517 1.00 66.44 77 ASP A CA 1
ATOM 611 C C . ASP A 1 77 ? 8.067 -1.080 -18.625 1.00 66.44 77 ASP A C 1
ATOM 613 O O . ASP A 1 77 ? 9.023 -0.308 -18.743 1.00 66.44 77 ASP A O 1
ATOM 617 N N . GLY A 1 78 ? 8.113 -2.090 -17.750 1.00 69.88 78 GLY A N 1
ATOM 618 C CA . GLY A 1 78 ? 9.230 -2.356 -16.838 1.00 69.88 78 GLY A CA 1
ATOM 619 C C . GLY A 1 78 ? 9.378 -1.331 -15.702 1.00 69.88 78 GLY A C 1
ATOM 620 O O . GLY A 1 78 ? 8.485 -0.543 -15.424 1.00 69.88 78 GLY A O 1
ATOM 621 N N . ILE A 1 79 ? 10.539 -1.316 -15.027 1.00 66.00 79 ILE A N 1
ATOM 622 C CA . ILE A 1 79 ? 10.824 -0.398 -13.896 1.00 66.00 79 ILE A CA 1
ATOM 623 C C . ILE A 1 79 ? 10.702 1.085 -14.291 1.00 66.00 79 ILE A C 1
ATOM 625 O O . ILE A 1 79 ? 10.434 1.925 -13.435 1.00 66.00 79 ILE A O 1
ATOM 629 N N . GLU A 1 80 ? 10.878 1.425 -15.572 1.00 67.38 80 GLU A N 1
ATOM 630 C CA . GLU A 1 80 ? 10.781 2.811 -16.049 1.00 67.38 80 GLU A CA 1
ATOM 631 C C . GLU A 1 80 ? 9.365 3.396 -15.921 1.00 67.38 80 GLU A C 1
ATOM 633 O O . GLU A 1 80 ? 9.223 4.619 -15.886 1.00 67.38 80 GLU A O 1
ATOM 638 N N . SER A 1 81 ? 8.331 2.555 -15.790 1.00 72.94 81 SER A N 1
ATOM 639 C CA . SER A 1 81 ? 6.963 3.000 -15.507 1.00 72.94 81 SER A CA 1
ATOM 640 C C . SER A 1 81 ? 6.635 3.101 -14.022 1.00 72.94 81 SER A C 1
ATOM 642 O O . SER A 1 81 ? 5.536 3.536 -13.686 1.00 72.94 81 SER A O 1
ATOM 644 N N . PHE A 1 82 ? 7.552 2.750 -13.114 1.00 87.38 82 PHE A N 1
ATOM 645 C CA . PHE A 1 82 ? 7.293 2.910 -11.688 1.00 87.38 82 PHE A CA 1
ATOM 646 C C . PHE A 1 82 ? 7.404 4.379 -11.269 1.00 87.38 82 PHE A C 1
ATOM 648 O O . PHE A 1 82 ? 8.447 5.025 -11.394 1.00 87.38 82 PHE A O 1
ATOM 655 N N . PHE A 1 83 ? 6.327 4.895 -10.688 1.00 91.12 83 PHE A N 1
ATOM 656 C CA . PHE A 1 83 ? 6.289 6.197 -10.038 1.00 91.12 83 PHE A CA 1
ATOM 657 C C . PHE A 1 83 ? 5.335 6.152 -8.844 1.00 91.12 83 PHE A C 1
ATOM 659 O O . PHE A 1 83 ? 4.524 5.237 -8.702 1.00 91.12 83 PHE A O 1
ATOM 666 N N . VAL A 1 84 ? 5.451 7.145 -7.964 1.00 94.94 84 VAL A N 1
ATOM 667 C CA . VAL A 1 84 ? 4.620 7.244 -6.762 1.00 94.94 84 VAL A CA 1
ATOM 668 C C . VAL A 1 84 ? 3.463 8.201 -7.021 1.00 94.94 84 VAL A C 1
ATOM 670 O O . VAL A 1 84 ? 3.650 9.414 -7.088 1.00 94.94 84 VAL A O 1
ATOM 673 N N . GLU A 1 85 ? 2.257 7.654 -7.135 1.00 95.44 85 GLU A N 1
ATOM 674 C CA . GLU A 1 85 ? 1.016 8.418 -7.087 1.00 95.44 85 GLU A CA 1
ATOM 675 C C . GLU A 1 85 ? 0.725 8.872 -5.657 1.00 95.44 85 GLU A C 1
ATOM 677 O O . GLU A 1 85 ? 0.797 8.098 -4.695 1.00 95.44 85 GLU A O 1
ATOM 682 N N . GLN A 1 86 ? 0.314 10.133 -5.514 1.00 96.12 86 GLN A N 1
ATOM 683 C CA . GLN A 1 86 ? 0.011 10.725 -4.209 1.00 96.12 86 GLN A CA 1
ATOM 684 C C . GLN A 1 86 ? -1.078 9.930 -3.471 1.00 96.12 86 GLN A C 1
ATOM 686 O O . GLN A 1 86 ? -0.951 9.637 -2.279 1.00 96.12 86 GLN A O 1
ATOM 691 N N . ASP A 1 87 ? -2.143 9.557 -4.181 1.00 96.94 87 ASP A N 1
ATOM 692 C CA . ASP A 1 87 ? -3.249 8.794 -3.605 1.00 96.94 87 ASP A CA 1
ATOM 693 C C . ASP A 1 87 ? -2.816 7.365 -3.236 1.00 96.94 87 ASP A C 1
ATOM 695 O O . ASP A 1 87 ? -3.252 6.837 -2.212 1.00 96.94 87 ASP A O 1
ATOM 699 N N . GLY A 1 88 ? -1.897 6.767 -4.000 1.00 97.44 88 GLY A N 1
ATOM 700 C CA . GLY A 1 88 ? -1.347 5.436 -3.740 1.00 97.44 88 GLY A CA 1
ATOM 701 C C . GLY A 1 88 ? -0.522 5.417 -2.459 1.00 97.44 88 GLY A C 1
ATOM 702 O O . GLY A 1 88 ? -0.762 4.607 -1.557 1.00 97.44 88 GLY A O 1
ATOM 703 N N . ALA A 1 89 ? 0.371 6.398 -2.312 1.00 98.00 89 ALA A N 1
ATOM 704 C CA . ALA A 1 89 ? 1.126 6.614 -1.082 1.00 98.00 89 ALA A CA 1
ATOM 705 C C . ALA A 1 89 ? 0.200 6.851 0.123 1.00 98.00 89 ALA A C 1
ATOM 707 O O . ALA A 1 89 ? 0.406 6.277 1.197 1.00 98.00 89 ALA A O 1
ATOM 708 N N . GLN A 1 90 ? -0.857 7.651 -0.047 1.00 98.38 90 GLN A N 1
ATOM 709 C CA . GLN A 1 90 ? -1.797 7.940 1.032 1.00 98.38 90 GLN A CA 1
ATOM 710 C C . GLN A 1 90 ? -2.634 6.715 1.435 1.00 98.38 90 GLN A C 1
ATOM 712 O O . GLN A 1 90 ? -2.914 6.531 2.627 1.00 98.38 90 GLN A O 1
ATOM 717 N N . ILE A 1 91 ? -3.010 5.853 0.486 1.00 98.38 91 ILE A N 1
ATOM 718 C CA . ILE A 1 91 ? -3.654 4.567 0.784 1.00 98.38 91 ILE A CA 1
ATOM 719 C C . ILE A 1 91 ? -2.687 3.671 1.563 1.00 98.38 91 ILE A C 1
ATOM 721 O O . ILE A 1 91 ? -3.059 3.179 2.630 1.00 98.38 91 ILE A O 1
ATOM 725 N N . LEU A 1 92 ? -1.438 3.520 1.111 1.00 98.38 92 LEU A N 1
ATOM 726 C CA . LEU A 1 92 ? -0.432 2.693 1.786 1.00 98.38 92 LEU A CA 1
ATOM 727 C C . LEU A 1 92 ? -0.176 3.150 3.233 1.00 98.38 92 LEU A C 1
ATOM 729 O O . LEU A 1 92 ? -0.144 2.328 4.152 1.00 98.38 92 LEU A O 1
ATOM 733 N N . ILE A 1 93 ? -0.079 4.466 3.463 1.00 98.44 93 ILE A N 1
ATOM 734 C CA . ILE A 1 93 ? 0.035 5.057 4.807 1.00 98.44 93 ILE A CA 1
ATOM 735 C C . ILE A 1 93 ? -1.123 4.603 5.706 1.00 98.44 93 ILE A C 1
ATOM 737 O O . ILE A 1 93 ? -0.894 4.203 6.851 1.00 98.44 93 ILE A O 1
ATOM 741 N N . ASN A 1 94 ? -2.360 4.635 5.198 1.00 98.25 94 ASN A N 1
ATOM 742 C CA . ASN A 1 94 ? -3.531 4.166 5.939 1.00 98.25 94 ASN A CA 1
ATOM 743 C C . ASN A 1 94 ? -3.475 2.654 6.197 1.00 98.25 94 ASN A C 1
ATOM 745 O O . ASN A 1 94 ? -3.781 2.216 7.309 1.00 98.25 94 ASN A O 1
ATOM 749 N N . MET A 1 95 ? -3.046 1.865 5.210 1.00 98.38 95 MET A N 1
ATOM 750 C CA . MET A 1 95 ? -2.946 0.409 5.325 1.00 98.38 95 MET A CA 1
ATOM 751 C C . MET A 1 95 ? -1.929 -0.029 6.380 1.00 98.38 95 MET A C 1
ATOM 753 O O . MET A 1 95 ? -2.217 -0.946 7.145 1.00 98.38 95 MET A O 1
ATOM 757 N N . PHE A 1 96 ? -0.796 0.665 6.540 1.00 98.38 96 PHE A N 1
ATOM 758 C CA . PHE A 1 96 ? 0.136 0.374 7.640 1.00 98.38 96 PHE A CA 1
ATOM 759 C C . PHE A 1 96 ? -0.472 0.580 9.031 1.00 98.38 96 PHE A C 1
ATOM 761 O O . PHE A 1 96 ? 0.015 -0.002 10.002 1.00 98.38 96 PHE A O 1
ATOM 768 N N . GLN A 1 97 ? -1.543 1.367 9.148 1.00 97.88 97 GLN A N 1
ATOM 769 C CA . GLN A 1 97 ? -2.272 1.586 10.399 1.00 97.88 97 GLN A CA 1
ATOM 770 C C . GLN A 1 97 ? -3.462 0.630 10.585 1.00 97.88 97 GLN A C 1
ATOM 772 O O . GLN A 1 97 ? -4.164 0.710 11.600 1.00 97.88 97 GLN A O 1
ATOM 777 N N . PHE A 1 98 ? -3.696 -0.299 9.651 1.00 98.06 98 PHE A N 1
ATOM 778 C CA . PHE A 1 98 ? -4.693 -1.351 9.825 1.00 98.06 98 PHE A CA 1
ATOM 779 C C . PHE A 1 98 ? -4.320 -2.272 10.987 1.00 98.06 98 PHE A C 1
ATOM 781 O O . PHE A 1 98 ? -3.167 -2.381 11.387 1.00 98.06 98 PHE A O 1
ATOM 788 N N . THR A 1 99 ? -5.314 -2.968 11.537 1.00 97.25 99 THR A N 1
ATOM 789 C CA . THR A 1 99 ? -5.120 -3.853 12.696 1.00 97.25 99 THR A CA 1
ATOM 790 C C . THR A 1 99 ? -4.304 -5.109 12.380 1.00 97.25 99 THR A C 1
ATOM 792 O O . THR A 1 99 ? -3.791 -5.739 13.304 1.00 97.25 99 THR A O 1
ATOM 795 N N . ARG A 1 100 ? -4.184 -5.474 11.096 1.00 94.38 100 ARG A N 1
ATOM 796 C CA . ARG A 1 100 ? -3.424 -6.628 10.592 1.00 94.38 100 ARG A CA 1
ATOM 797 C C . ARG A 1 100 ? -2.679 -6.275 9.289 1.00 94.38 100 ARG A C 1
ATOM 799 O O . ARG A 1 100 ? -3.035 -6.798 8.242 1.00 94.38 100 ARG A O 1
ATOM 806 N N . PRO A 1 101 ? -1.654 -5.406 9.321 1.00 95.31 101 PRO A N 1
ATOM 807 C CA . PRO A 1 101 ? -0.994 -4.894 8.118 1.00 95.31 101 PRO A CA 1
ATOM 808 C C . PRO A 1 101 ? 0.163 -5.790 7.640 1.00 95.31 101 PRO A C 1
ATOM 810 O O . PRO A 1 101 ? 0.996 -5.345 6.860 1.00 95.31 101 PRO A O 1
ATOM 813 N N . MET A 1 102 ? 0.287 -7.018 8.161 1.00 93.00 102 MET A N 1
ATOM 814 C CA . MET A 1 102 ? 1.509 -7.825 8.028 1.00 93.00 102 MET A CA 1
ATOM 815 C C . MET A 1 102 ? 1.836 -8.196 6.584 1.00 93.00 102 MET A C 1
ATOM 817 O O . MET A 1 102 ? 3.003 -8.177 6.212 1.00 93.00 102 MET A O 1
ATOM 821 N N . GLU A 1 103 ? 0.825 -8.492 5.772 1.00 92.44 103 GLU A N 1
ATOM 822 C CA . GLU A 1 103 ? 1.017 -8.796 4.354 1.00 92.44 103 GLU A CA 1
ATOM 823 C C . GLU A 1 103 ? 1.455 -7.552 3.575 1.00 92.44 103 GLU A C 1
ATOM 825 O O . GLU A 1 103 ? 2.467 -7.582 2.884 1.00 92.44 103 GLU A O 1
ATOM 830 N N . THR A 1 104 ? 0.783 -6.415 3.784 1.00 95.38 104 THR A N 1
ATOM 831 C CA . THR A 1 104 ? 1.184 -5.129 3.193 1.00 95.38 104 THR A CA 1
ATOM 832 C C . THR A 1 104 ? 2.605 -4.735 3.597 1.00 95.38 104 THR A C 1
ATOM 834 O O . THR A 1 104 ? 3.390 -4.293 2.766 1.00 95.38 104 THR A O 1
ATOM 837 N N . ALA A 1 105 ? 2.963 -4.927 4.868 1.00 95.94 105 ALA A N 1
ATOM 838 C CA . ALA A 1 105 ? 4.305 -4.676 5.383 1.00 95.94 105 ALA A CA 1
ATOM 839 C C . ALA A 1 105 ? 5.352 -5.607 4.751 1.00 95.94 105 ALA A C 1
ATOM 841 O O . ALA A 1 105 ? 6.442 -5.157 4.409 1.00 95.94 105 ALA A O 1
ATOM 842 N N . ALA A 1 106 ? 5.027 -6.889 4.572 1.00 93.62 106 ALA A N 1
ATOM 843 C CA . ALA A 1 106 ? 5.916 -7.848 3.929 1.00 93.62 106 ALA A CA 1
ATOM 844 C C . ALA A 1 106 ? 6.119 -7.542 2.439 1.00 93.62 106 ALA A C 1
ATOM 846 O O . ALA A 1 106 ? 7.240 -7.659 1.954 1.00 93.62 106 ALA A O 1
ATOM 847 N N . ASN A 1 107 ? 5.072 -7.131 1.722 1.00 93.88 107 ASN A N 1
ATOM 848 C CA . ASN A 1 10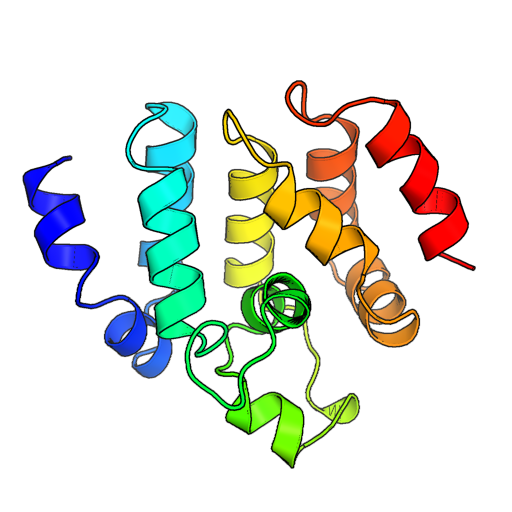7 ? 5.173 -6.730 0.317 1.00 93.88 107 ASN A CA 1
ATOM 849 C C . ASN A 1 107 ? 5.948 -5.414 0.167 1.00 93.88 107 ASN A C 1
ATOM 851 O O . ASN A 1 107 ? 6.760 -5.277 -0.737 1.00 93.88 107 ASN A O 1
ATOM 855 N N . PHE A 1 108 ? 5.797 -4.480 1.111 1.00 96.25 108 PHE A N 1
ATOM 856 C CA . PHE A 1 108 ? 6.583 -3.244 1.138 1.00 96.25 108 PHE A CA 1
ATOM 857 C C . PHE A 1 108 ? 8.090 -3.506 1.278 1.00 96.25 108 PHE A C 1
ATOM 859 O O . PHE A 1 108 ? 8.899 -2.856 0.626 1.00 96.25 108 PHE A O 1
ATOM 866 N N . LEU A 1 109 ? 8.478 -4.490 2.093 1.00 94.44 109 LEU A N 1
ATOM 867 C CA . LEU A 1 109 ? 9.877 -4.910 2.234 1.00 94.44 109 LEU A CA 1
ATOM 868 C C . LEU A 1 109 ? 10.404 -5.722 1.040 1.00 94.44 109 LEU A C 1
ATOM 870 O O . LEU A 1 109 ? 11.593 -6.029 1.007 1.00 94.44 109 LEU A O 1
ATOM 874 N N . GLN A 1 110 ? 9.531 -6.103 0.106 1.00 92.12 110 GLN A N 1
ATOM 875 C CA . GLN A 1 110 ? 9.874 -6.826 -1.119 1.00 92.12 110 GLN A CA 1
ATOM 876 C C . GLN A 1 110 ? 9.962 -5.914 -2.348 1.00 92.12 110 GLN A C 1
ATOM 878 O O . GLN A 1 110 ? 10.278 -6.424 -3.421 1.00 92.12 110 GLN A O 1
ATOM 883 N N . LEU A 1 111 ? 9.714 -4.605 -2.201 1.00 91.88 111 LEU A N 1
ATOM 884 C CA . 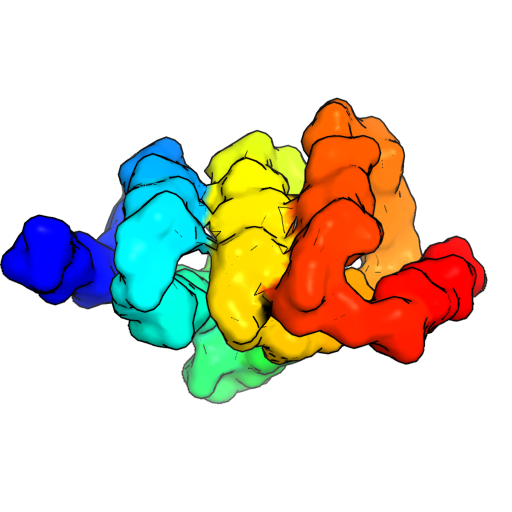LEU A 1 111 ? 9.973 -3.630 -3.262 1.00 91.88 111 LEU A CA 1
ATOM 885 C C . LEU A 1 111 ? 11.403 -3.791 -3.784 1.00 91.88 111 LEU A C 1
ATOM 887 O O . LEU A 1 111 ? 12.340 -3.979 -2.998 1.00 91.88 111 LEU A O 1
ATOM 891 N N . ALA A 1 112 ? 11.568 -3.693 -5.101 1.00 89.94 112 ALA A N 1
ATOM 892 C CA . ALA A 1 112 ? 12.891 -3.709 -5.698 1.00 89.94 112 ALA A CA 1
ATOM 893 C C . ALA A 1 112 ? 13.719 -2.520 -5.168 1.00 89.94 112 ALA A C 1
ATOM 895 O O . ALA A 1 112 ? 13.154 -1.455 -4.882 1.00 89.94 112 ALA A O 1
ATOM 896 N N . PRO A 1 113 ? 15.052 -2.652 -5.038 1.00 89.69 113 PRO A N 1
ATOM 897 C CA . PRO A 1 113 ? 15.904 -1.558 -4.570 1.00 89.69 113 PRO A CA 1
ATOM 898 C C . PRO A 1 113 ? 15.697 -0.254 -5.354 1.00 89.69 113 PRO A C 1
ATOM 900 O O . PRO A 1 113 ? 15.701 0.830 -4.771 1.00 89.69 113 PRO A O 1
ATOM 903 N N . GLU A 1 114 ? 15.458 -0.350 -6.661 1.00 90.31 114 GLU A N 1
ATOM 904 C CA . GLU A 1 114 ? 15.187 0.782 -7.546 1.00 90.31 114 GLU A CA 1
ATOM 905 C C . GLU A 1 114 ? 13.856 1.474 -7.211 1.00 90.31 114 GLU A C 1
ATOM 907 O O . GLU A 1 114 ? 13.817 2.697 -7.074 1.00 90.31 114 GLU A O 1
ATOM 912 N N . GLU A 1 115 ? 12.780 0.709 -7.006 1.00 92.19 115 GLU A N 1
ATOM 913 C CA . GLU A 1 115 ? 11.459 1.231 -6.618 1.00 92.19 115 GLU A CA 1
ATOM 914 C C . GLU A 1 115 ? 11.509 1.884 -5.235 1.00 92.19 115 GLU A C 1
ATOM 916 O O . GLU A 1 115 ? 10.963 2.967 -5.015 1.00 92.19 115 GLU A O 1
ATOM 921 N N . MET A 1 116 ? 12.221 1.252 -4.299 1.00 92.69 116 MET A N 1
ATOM 922 C CA . MET A 1 116 ? 12.438 1.790 -2.964 1.00 92.69 116 MET A CA 1
ATOM 923 C C . MET A 1 116 ? 13.201 3.117 -3.030 1.00 92.69 116 MET A C 1
ATOM 925 O O . MET A 1 116 ? 12.818 4.078 -2.367 1.00 92.69 116 MET A O 1
ATOM 929 N N . LEU A 1 117 ? 14.241 3.224 -3.864 1.00 91.88 117 LEU A N 1
ATOM 930 C CA . LEU A 1 117 ? 14.946 4.489 -4.085 1.00 91.88 117 LEU A CA 1
ATOM 931 C C . LEU A 1 117 ? 14.037 5.562 -4.694 1.00 91.88 117 LEU A C 1
ATOM 933 O O . LEU A 1 117 ? 14.111 6.716 -4.271 1.00 91.88 117 LEU A O 1
ATOM 937 N N . ILE A 1 118 ? 13.177 5.210 -5.653 1.00 93.31 118 ILE A N 1
ATOM 938 C CA . ILE A 1 118 ? 12.198 6.144 -6.229 1.00 93.31 118 ILE A CA 1
ATOM 939 C C . ILE A 1 118 ? 11.246 6.642 -5.137 1.00 93.31 118 ILE A C 1
ATOM 941 O O . ILE A 1 118 ? 11.080 7.851 -4.979 1.00 93.31 118 ILE A O 1
ATOM 945 N N . LEU A 1 119 ? 10.707 5.739 -4.314 1.00 95.00 119 LEU A N 1
ATOM 946 C CA . LEU A 1 119 ? 9.837 6.097 -3.197 1.00 95.00 119 LEU A CA 1
ATOM 947 C C . LEU A 1 119 ? 10.529 7.014 -2.188 1.00 95.00 119 LEU A C 1
ATOM 949 O O . LEU A 1 119 ? 9.935 7.992 -1.748 1.00 95.00 119 LEU A O 1
ATOM 953 N N . LEU A 1 120 ? 11.775 6.726 -1.813 1.00 92.25 120 LEU A N 1
ATOM 954 C CA . LEU A 1 120 ? 12.517 7.540 -0.846 1.00 92.25 120 LEU A CA 1
ATOM 955 C C . LEU A 1 120 ? 12.840 8.947 -1.352 1.00 92.25 120 LEU A C 1
ATOM 957 O O . LEU A 1 120 ? 13.004 9.856 -0.536 1.00 92.25 120 LEU A O 1
ATOM 961 N N . ASN A 1 121 ? 12.940 9.121 -2.669 1.00 93.56 121 ASN A N 1
ATOM 962 C CA . ASN A 1 121 ? 13.133 10.424 -3.298 1.00 93.56 121 ASN A CA 1
ATOM 963 C C . ASN A 1 121 ? 11.810 11.158 -3.575 1.00 93.56 121 ASN A C 1
ATOM 965 O O . ASN A 1 121 ? 11.842 12.358 -3.856 1.00 93.56 121 ASN A O 1
ATOM 969 N N . ASP A 1 122 ? 10.664 10.478 -3.480 1.00 95.94 122 ASP A N 1
ATOM 970 C CA . ASP A 1 122 ? 9.355 11.114 -3.588 1.00 95.94 122 ASP A CA 1
ATOM 971 C C . ASP A 1 122 ? 9.032 11.973 -2.354 1.00 95.94 122 ASP A C 1
ATOM 973 O O . ASP A 1 122 ? 9.417 11.685 -1.217 1.00 95.94 122 ASP A O 1
ATOM 977 N N . SER A 1 123 ? 8.239 13.020 -2.576 1.00 95.00 123 SER A N 1
ATOM 978 C CA . SER A 1 123 ? 7.753 13.914 -1.524 1.00 95.00 123 SER A CA 1
ATOM 979 C C . SER A 1 123 ? 6.961 13.200 -0.414 1.00 95.00 123 SER A C 1
ATOM 981 O O . SER A 1 123 ? 6.995 13.641 0.738 1.00 95.00 123 SER A O 1
ATOM 983 N N . ASN A 1 124 ? 6.297 12.078 -0.719 1.00 94.31 124 ASN A N 1
ATOM 984 C CA . ASN A 1 124 ? 5.541 11.267 0.237 1.00 94.31 124 ASN A CA 1
ATOM 985 C C . ASN A 1 124 ? 6.368 10.139 0.868 1.00 94.31 124 ASN A C 1
ATOM 987 O O . ASN A 1 124 ? 5.940 9.576 1.880 1.00 94.31 124 ASN A O 1
ATOM 991 N N . GLY A 1 125 ? 7.554 9.829 0.336 1.00 95.12 125 GLY A N 1
ATOM 992 C CA . GLY A 1 125 ? 8.439 8.767 0.825 1.00 95.12 125 GLY A CA 1
ATOM 993 C C . GLY A 1 125 ? 8.678 8.797 2.337 1.00 95.12 125 GLY A C 1
ATOM 994 O O . GLY A 1 125 ? 8.423 7.798 3.019 1.00 95.12 125 GLY A O 1
ATOM 995 N N . PRO A 1 126 ? 9.083 9.946 2.917 1.00 95.38 126 PRO A N 1
ATOM 996 C CA . PRO A 1 126 ? 9.265 10.074 4.361 1.00 95.38 126 PRO A CA 1
ATOM 997 C C . PRO A 1 126 ? 7.991 9.788 5.167 1.00 95.38 126 PRO A C 1
ATOM 999 O O . PRO A 1 126 ? 8.063 9.190 6.241 1.00 95.38 126 PRO A O 1
ATOM 1002 N N . SER A 1 127 ? 6.821 10.180 4.655 1.00 97.19 127 SER A N 1
ATOM 1003 C CA . SER A 1 127 ? 5.528 9.935 5.305 1.00 97.19 127 SER A CA 1
ATOM 1004 C C . SER A 1 127 ? 5.161 8.451 5.284 1.00 97.19 127 SER A C 1
ATOM 1006 O O . SER A 1 127 ? 4.724 7.921 6.307 1.00 97.19 127 SER A O 1
ATOM 1008 N N . VAL A 1 128 ? 5.402 7.766 4.160 1.00 97.88 128 VAL A N 1
ATOM 1009 C CA . VAL A 1 128 ? 5.216 6.312 4.018 1.00 97.88 128 VAL A CA 1
ATOM 1010 C C . VAL A 1 128 ? 6.128 5.557 4.988 1.00 97.88 128 VAL A C 1
ATOM 1012 O O . VAL A 1 128 ? 5.650 4.731 5.771 1.00 97.88 128 VAL A O 1
ATOM 1015 N N . LEU A 1 129 ? 7.422 5.895 5.019 1.00 96.75 129 LEU A N 1
ATOM 1016 C CA . LEU A 1 129 ? 8.377 5.313 5.963 1.00 96.75 129 LEU A CA 1
ATOM 1017 C C . LEU A 1 129 ? 7.974 5.550 7.417 1.00 96.75 129 LEU A C 1
ATOM 1019 O O . LEU A 1 129 ? 8.007 4.631 8.238 1.00 96.75 129 LEU A O 1
ATOM 1023 N N . ASN A 1 130 ? 7.593 6.783 7.752 1.00 97.31 130 ASN A N 1
ATOM 1024 C CA . ASN A 1 130 ? 7.170 7.113 9.102 1.00 97.31 130 ASN A CA 1
ATOM 1025 C C . ASN A 1 130 ? 5.921 6.314 9.493 1.00 97.31 130 ASN A C 1
ATOM 1027 O O . ASN A 1 130 ? 5.856 5.804 10.609 1.00 97.31 130 ASN A O 1
ATOM 1031 N N . ALA A 1 131 ? 4.954 6.138 8.590 1.00 97.88 131 ALA A N 1
ATOM 1032 C CA . ALA A 1 131 ? 3.772 5.319 8.840 1.00 97.88 131 ALA A CA 1
ATOM 1033 C C . ALA A 1 131 ? 4.139 3.847 9.105 1.00 97.88 131 ALA A C 1
ATOM 1035 O O . ALA A 1 131 ? 3.649 3.267 10.076 1.00 97.88 131 ALA A O 1
ATOM 1036 N N . PHE A 1 132 ? 5.050 3.270 8.316 1.00 98.06 132 PHE A N 1
ATOM 1037 C CA . PHE A 1 132 ? 5.566 1.914 8.528 1.00 98.06 132 PHE A CA 1
ATOM 1038 C C . PHE A 1 132 ? 6.265 1.769 9.894 1.00 98.06 132 PHE A C 1
ATOM 1040 O O . PHE A 1 132 ? 5.924 0.900 10.701 1.00 98.06 132 PHE A O 1
ATOM 1047 N N . LEU A 1 133 ? 7.208 2.663 10.207 1.00 97.00 133 LEU A N 1
ATOM 1048 C CA . LEU A 1 133 ? 8.014 2.601 11.432 1.00 97.00 133 LEU A CA 1
ATOM 1049 C C . LEU A 1 133 ? 7.208 2.917 12.701 1.00 97.00 133 LEU A C 1
ATOM 1051 O O . LEU A 1 133 ? 7.423 2.296 13.747 1.00 97.00 133 LEU A O 1
ATOM 1055 N N . SER A 1 134 ? 6.260 3.852 12.626 1.00 96.88 134 SER A N 1
ATOM 1056 C CA . SER A 1 134 ? 5.425 4.262 13.763 1.00 96.88 134 SER A CA 1
ATOM 1057 C C . SER A 1 134 ? 4.209 3.362 13.992 1.00 96.88 134 SER A C 1
ATOM 1059 O O . SER A 1 134 ? 3.627 3.405 15.078 1.00 96.88 134 SER A O 1
ATOM 1061 N N . SER A 1 135 ? 3.839 2.506 13.028 1.00 97.38 135 SER A N 1
ATOM 1062 C CA . SER A 1 135 ? 2.695 1.603 13.178 1.00 97.38 135 SER A CA 1
ATOM 1063 C C . SER A 1 135 ? 2.845 0.705 14.403 1.00 97.38 135 SER A C 1
ATOM 1065 O O . SER A 1 135 ? 3.811 -0.044 14.541 1.00 97.38 135 SER A O 1
ATOM 1067 N N . LYS A 1 136 ? 1.856 0.726 15.297 1.00 96.44 136 LYS A N 1
ATOM 1068 C CA . LYS A 1 136 ? 1.815 -0.169 16.467 1.00 96.44 136 LYS A CA 1
ATOM 1069 C C . LYS A 1 136 ? 1.457 -1.618 16.120 1.00 96.44 136 LYS A C 1
ATOM 1071 O O . LYS A 1 136 ? 1.553 -2.478 16.988 1.00 96.44 136 LYS A O 1
ATOM 1076 N N . TYR A 1 137 ? 0.987 -1.860 14.896 1.00 97.06 137 TYR A N 1
ATOM 1077 C CA . TYR A 1 137 ? 0.529 -3.169 14.428 1.00 97.06 137 TYR A CA 1
ATOM 1078 C C . TYR A 1 137 ? 1.609 -3.936 13.659 1.00 97.06 137 TYR A C 1
ATOM 1080 O O . TYR A 1 137 ? 1.469 -5.138 13.460 1.00 97.06 137 TYR A O 1
ATOM 1088 N N . ILE A 1 138 ? 2.685 -3.257 13.253 1.00 97.00 138 ILE A N 1
ATOM 1089 C CA . ILE A 1 138 ? 3.857 -3.879 12.636 1.00 97.00 138 ILE A CA 1
ATOM 1090 C C . ILE A 1 138 ? 4.868 -4.213 13.735 1.00 97.00 138 ILE A C 1
ATOM 1092 O O . ILE A 1 138 ? 5.261 -3.353 14.532 1.00 97.00 138 ILE A O 1
ATOM 1096 N N . GLU A 1 139 ? 5.303 -5.470 13.775 1.00 94.06 139 GLU A N 1
ATOM 1097 C CA . GLU A 1 139 ? 6.273 -5.952 14.756 1.00 94.06 139 GLU A CA 1
ATOM 1098 C C . GLU A 1 139 ? 7.657 -5.315 14.571 1.00 94.06 139 GLU A C 1
ATOM 1100 O O . GLU A 1 139 ? 8.087 -5.011 13.457 1.00 94.06 139 GLU A O 1
ATOM 1105 N N . GLN A 1 140 ? 8.405 -5.170 15.668 1.00 93.50 140 GLN A N 1
ATOM 1106 C CA . GLN A 1 140 ? 9.757 -4.599 15.624 1.00 93.50 140 GLN A CA 1
ATOM 1107 C C . GLN A 1 140 ? 10.725 -5.421 14.764 1.00 93.50 140 GLN A C 1
ATOM 1109 O O . GLN A 1 140 ? 11.593 -4.847 14.114 1.00 93.50 140 GLN A O 1
ATOM 1114 N N . ALA A 1 141 ? 10.550 -6.746 14.712 1.00 92.25 141 ALA A N 1
ATOM 1115 C CA . ALA A 1 141 ? 11.342 -7.614 13.845 1.00 92.25 141 ALA A CA 1
ATOM 1116 C C . ALA A 1 141 ? 11.141 -7.269 12.359 1.00 92.25 141 ALA A C 1
ATOM 1118 O O . ALA A 1 141 ? 12.114 -7.138 11.626 1.00 92.25 141 ALA A O 1
ATOM 1119 N N . CYS A 1 142 ? 9.892 -7.037 11.941 1.00 93.38 142 CYS A N 1
ATOM 1120 C CA . CYS A 1 142 ? 9.568 -6.603 10.583 1.00 93.38 142 CYS A CA 1
ATOM 1121 C C . CYS A 1 142 ? 10.169 -5.219 10.284 1.00 93.38 142 CYS A C 1
ATOM 1123 O O . CYS A 1 142 ? 10.816 -5.025 9.260 1.00 93.38 142 CYS A O 1
ATOM 1125 N N . LYS A 1 143 ? 10.067 -4.271 11.224 1.00 95.12 143 LYS A N 1
ATOM 1126 C CA . LYS A 1 143 ? 10.667 -2.934 11.067 1.00 95.12 143 LYS A CA 1
ATOM 1127 C C . LYS A 1 143 ? 12.186 -2.970 10.935 1.00 95.12 143 LYS A C 1
ATOM 1129 O O . LYS A 1 143 ? 12.750 -2.201 10.162 1.00 95.12 143 LYS A O 1
ATOM 1134 N N . ALA A 1 144 ? 12.849 -3.864 11.666 1.00 93.56 144 ALA A N 1
ATOM 1135 C CA . ALA A 1 144 ? 14.296 -4.033 11.596 1.00 93.56 144 ALA A CA 1
ATOM 1136 C C . ALA A 1 144 ? 14.770 -4.532 10.217 1.00 93.56 144 ALA A C 1
ATOM 1138 O O . ALA A 1 144 ? 15.894 -4.221 9.823 1.00 93.56 144 ALA A O 1
ATOM 1139 N N . SER A 1 145 ? 13.914 -5.235 9.464 1.00 93.75 145 SER A N 1
ATOM 1140 C CA . SER A 1 145 ? 14.199 -5.681 8.094 1.00 93.75 145 SER A CA 1
ATOM 1141 C C . SER A 1 145 ? 14.215 -4.555 7.058 1.00 93.75 145 SER A C 1
ATOM 1143 O O . SER A 1 145 ? 14.695 -4.780 5.950 1.00 93.75 145 SER A O 1
ATOM 1145 N N . LEU A 1 146 ? 13.784 -3.337 7.412 1.00 91.62 146 LEU A N 1
ATOM 1146 C CA . LEU A 1 146 ? 13.853 -2.187 6.510 1.00 91.62 146 LEU A CA 1
ATOM 1147 C C . LEU A 1 146 ? 15.294 -1.869 6.103 1.00 91.62 146 LEU A C 1
ATOM 1149 O O . LEU A 1 146 ? 15.577 -1.719 4.926 1.00 91.62 146 LEU A O 1
ATOM 1153 N N . VAL A 1 147 ? 16.226 -1.794 7.058 1.00 88.62 147 VAL A N 1
ATOM 1154 C CA . VAL A 1 147 ? 17.624 -1.434 6.758 1.00 88.62 147 VAL A CA 1
ATOM 1155 C C . VAL A 1 147 ? 18.290 -2.436 5.800 1.00 88.62 147 VAL A C 1
ATOM 1157 O O . VAL A 1 147 ? 18.976 -1.989 4.885 1.00 88.62 147 VAL A O 1
ATOM 1160 N N . PRO A 1 148 ? 18.120 -3.762 5.968 1.00 88.38 148 PRO A N 1
ATOM 1161 C CA . PRO A 1 148 ? 18.522 -4.738 4.959 1.00 88.38 148 PRO A CA 1
ATOM 1162 C C . PRO A 1 148 ? 17.884 -4.532 3.583 1.00 88.38 148 PRO A C 1
ATOM 1164 O O . PRO A 1 148 ? 18.589 -4.695 2.599 1.00 88.38 148 PRO A O 1
ATOM 1167 N N . ALA A 1 149 ? 16.602 -4.163 3.511 1.00 82.75 149 ALA A N 1
ATOM 1168 C CA . ALA A 1 149 ? 15.895 -3.944 2.245 1.00 82.75 149 ALA A CA 1
ATOM 1169 C C . ALA A 1 149 ? 16.363 -2.684 1.485 1.00 82.75 149 ALA A C 1
ATOM 1171 O O . ALA A 1 149 ? 16.069 -2.535 0.307 1.00 82.75 149 ALA A O 1
ATOM 1172 N N . LEU A 1 150 ? 17.095 -1.780 2.147 1.00 79.31 150 LEU A N 1
ATOM 1173 C CA . LEU A 1 150 ? 17.681 -0.579 1.536 1.00 79.31 150 LEU A CA 1
ATOM 1174 C C . LEU A 1 150 ? 19.084 -0.797 0.938 1.00 79.31 150 LEU A C 1
ATOM 1176 O O . LEU A 1 150 ? 19.687 0.169 0.469 1.00 79.31 150 LEU A O 1
ATOM 1180 N N . LYS A 1 151 ? 19.651 -2.004 1.042 1.00 70.62 151 LYS A N 1
ATOM 1181 C CA . LYS A 1 151 ? 21.018 -2.329 0.604 1.00 70.62 151 LYS A CA 1
ATOM 1182 C C . LYS A 1 151 ? 21.020 -3.157 -0.667 1.00 70.62 151 LYS A C 1
ATOM 1184 O O . LYS A 1 151 ? 21.961 -2.938 -1.459 1.00 70.62 151 LYS A O 1
#

Organism: Timema poppense (NCBI:txid170557)

pLDDT: mean 89.86, std 8.96, range [64.19, 98.44]

Foldseek 3Di:
DVVVCVVCLVCVLVCLVVVVLVVLLVVLLVCLVVLPCLVSSLVSQCVSLVQPPPVHPLLCSLQCLQLSHRPVVCVVPPPVSGAGDPSSLSSLLSLLSHLANASSLNSVLVDQLSNLVRLCPDPSNVVNLCSNLVHPNDDPVSNVSNVVSND

Sequence (151 aa):
MEEMYNELGENFEILLDKRHTSILVHLAEACCRLKVKQGCFQEHMMQALHCLSPPGDPKLFVSLLLSLQPEENILEDGIESFFVEQDGAQILINMFQFTRPMETAANFLQLAPEEMLILLNDSNGPSVLNAFLSSKYIEQACKASLVPALK

InterPro domains:
  IPR001313 Pumilio RNA-binding repeat [PF22493] (2-150)
  IPR040000 Nucleolar protein 9 [PTHR13102] (1-151)

Radius of gyration: 14.45 Å; chains: 1; bounding box: 45×29×37 Å

Secondary structure (DSSP, 8-state):
-HHHHHHHHTTHHHHHHTT-HHHHHHHHHHHHHHT-SHHHHHHHHHHHTTTTSTT--GGGHHHHHHHT--HHHHHHHGGGG----HHHHHHHHHHHTSSS-HHHHHHHTTS-HHHHHHHHHSTTHHHHHHHHHH-TTS-HHHHHTHHHHT-